Protein AF-A0A7V0IGL4-F1 (afdb_monomer)

Secondary structure (DSSP, 8-state):
--HHHHHHHHTSTTSSEEEHHHHHHIIIIIT-PEEE--STTEEEEES-TT-TT-GGGEEEEE-BTTEEEHHHHHHHHHHHHHTT-------

Sequence (91 aa):
MPNCEKLARKLQPGKGEYDFRDVRKFLEECCGLFFRPGKGSHFVFYLNEDDPDNVNSQITIPVHGGKVKKWYIEKMWAFLESNGIEWRENG

Mean predicted aligned error: 4.98 Å

Radius of gyration: 12.39 Å; Cα contacts (8 Å, |Δi|>4): 124; chains: 1; bounding box: 29×30×28 Å

pLDDT: mean 86.76, std 11.65, range [42.0, 96.62]

Foldseek 3Di:
DPLQVVLVVQLPLPDFKDALVSVVCNCVFFQVWDWDCDPDQKTKTFQDPPDPPPPLRMQIFGHDPRMGGSVSSVVVVVSCVVVVGGTDGPD

Solvent-accessible surface area (backbone atoms only — not comparable to full-atom values): 5297 Å² total; per-residue (Å²): 131,69,65,49,61,51,41,53,62,71,60,46,88,80,53,71,63,41,54,40,69,58,53,49,48,39,40,40,54,17,53,61,26,49,78,48,92,49,80,83,50,41,37,37,34,22,70,54,88,90,50,87,81,46,70,87,43,47,50,76,47,60,42,59,97,59,29,26,50,33,70,58,47,49,51,47,52,53,51,35,57,78,67,68,55,66,72,46,80,68,127

Nearest PDB structures (foldseek):
  2hjj-assembly1_A  TM=5.319E-01  e=2.308E+00  Escherichia coli K-12
  3sqv-assembly3_C  TM=2.870E-01  e=3.710E+00  Homo sapiens
  7qnt-assembly1_AAA  TM=2.623E-01  e=6.382E+00  Staphylococcus epidermidis

Structure (mmCIF, N/CA/C/O backbone):
data_AF-A0A7V0IGL4-F1
#
_entry.id   AF-A0A7V0IGL4-F1
#
loop_
_atom_site.group_PDB
_atom_site.id
_atom_site.type_symbol
_atom_site.label_atom_id
_atom_site.label_alt_id
_atom_site.label_comp_id
_atom_site.label_asym_id
_atom_site.label_entity_id
_atom_site.label_seq_id
_atom_site.pdbx_PDB_ins_code
_atom_site.Cartn_x
_atom_site.Cartn_y
_atom_site.Cartn_z
_atom_site.occupancy
_atom_site.B_iso_or_equiv
_atom_site.auth_seq_id
_atom_site.auth_comp_id
_atom_site.auth_asym_id
_atom_site.auth_atom_id
_atom_site.pdbx_PDB_model_num
ATOM 1 N N . MET A 1 1 ? -12.028 -15.933 1.503 1.00 47.72 1 MET A N 1
ATOM 2 C CA . MET A 1 1 ? -12.853 -14.730 1.268 1.00 47.72 1 MET A CA 1
ATOM 3 C C . MET A 1 1 ? -12.540 -13.530 2.172 1.00 47.72 1 MET A C 1
ATOM 5 O O . MET A 1 1 ? -12.769 -12.432 1.686 1.00 47.72 1 MET A O 1
ATOM 9 N N . PRO A 1 2 ? -12.089 -13.609 3.446 1.00 57.12 2 PRO A N 1
ATOM 10 C CA . PRO A 1 2 ? -12.279 -12.445 4.320 1.00 57.12 2 PRO A CA 1
ATOM 11 C C . PRO A 1 2 ? -11.087 -11.502 4.564 1.00 57.12 2 PRO A C 1
ATOM 13 O O . PRO A 1 2 ? -11.331 -10.458 5.169 1.00 57.12 2 PRO A O 1
ATOM 16 N N . ASN A 1 3 ? -9.832 -11.788 4.184 1.00 81.50 3 ASN A N 1
ATOM 17 C CA . ASN A 1 3 ? -8.729 -10.917 4.644 1.00 81.50 3 ASN A CA 1
ATOM 18 C C . ASN A 1 3 ? -8.503 -9.692 3.738 1.00 81.50 3 ASN A C 1
ATOM 20 O O . ASN A 1 3 ? -8.488 -8.563 4.230 1.00 81.50 3 ASN A O 1
ATOM 24 N N . CYS A 1 4 ? -8.421 -9.888 2.418 1.00 89.62 4 CYS A N 1
ATOM 25 C CA . CYS A 1 4 ? -8.091 -8.806 1.485 1.00 89.62 4 CYS A CA 1
ATOM 26 C C . CYS A 1 4 ? -9.201 -7.770 1.325 1.00 89.62 4 CYS A C 1
ATOM 28 O O . CYS A 1 4 ? -8.933 -6.575 1.414 1.00 89.62 4 CYS A O 1
ATOM 30 N N . GLU A 1 5 ? -10.460 -8.196 1.205 1.00 89.88 5 GLU A N 1
ATOM 31 C CA . GLU A 1 5 ? -11.585 -7.258 1.129 1.00 89.88 5 GLU A CA 1
ATOM 32 C C . GLU A 1 5 ? -11.741 -6.454 2.433 1.00 89.88 5 GLU A C 1
ATOM 34 O O . GLU A 1 5 ? -11.992 -5.247 2.422 1.00 89.88 5 GLU A O 1
ATOM 39 N N . LYS A 1 6 ? -11.531 -7.097 3.588 1.00 90.50 6 LYS A N 1
ATOM 40 C CA . LYS A 1 6 ? -11.577 -6.425 4.892 1.00 90.50 6 LYS A CA 1
ATOM 41 C C . LYS A 1 6 ? -10.448 -5.406 5.041 1.00 90.50 6 LYS A C 1
ATOM 43 O O . LYS A 1 6 ? -10.690 -4.317 5.565 1.00 90.50 6 LYS A O 1
ATOM 48 N N . LEU A 1 7 ? -9.236 -5.740 4.596 1.00 93.19 7 LEU A N 1
ATOM 49 C CA . LEU A 1 7 ? -8.103 -4.813 4.566 1.00 93.19 7 LEU A CA 1
ATOM 50 C C . LEU A 1 7 ? -8.363 -3.653 3.597 1.00 93.19 7 LEU A C 1
ATOM 52 O O . LEU A 1 7 ? -8.251 -2.501 4.009 1.00 93.19 7 LEU A O 1
ATOM 56 N N . ALA A 1 8 ? -8.830 -3.928 2.378 1.00 93.12 8 ALA A N 1
ATOM 57 C CA . ALA A 1 8 ? -9.198 -2.908 1.398 1.00 93.12 8 ALA A CA 1
ATOM 58 C C . ALA A 1 8 ? -10.235 -1.924 1.964 1.00 93.12 8 ALA A C 1
ATOM 60 O O . ALA A 1 8 ? -10.046 -0.711 1.892 1.00 93.12 8 ALA A O 1
ATOM 61 N N . ARG A 1 9 ? -11.296 -2.427 2.617 1.00 91.88 9 ARG A N 1
ATOM 62 C CA . ARG A 1 9 ? -12.311 -1.595 3.290 1.00 91.88 9 ARG A CA 1
ATOM 63 C C . ARG A 1 9 ? -11.724 -0.768 4.436 1.00 91.88 9 ARG A C 1
ATOM 65 O O . ARG A 1 9 ? -12.068 0.401 4.591 1.00 91.88 9 ARG A O 1
ATOM 72 N N . LYS A 1 10 ? -10.830 -1.343 5.248 1.00 92.94 10 LYS A N 1
ATOM 73 C CA . LYS A 1 10 ? -10.148 -0.623 6.340 1.00 92.94 10 LYS A CA 1
ATOM 74 C C . LYS A 1 10 ? -9.265 0.520 5.837 1.00 92.94 10 LYS A C 1
ATOM 76 O O . LYS A 1 10 ? -9.135 1.509 6.566 1.00 92.94 10 LYS A O 1
ATOM 81 N N . LEU A 1 11 ? -8.667 0.339 4.659 1.00 94.44 11 LEU A N 1
ATOM 82 C CA . LEU A 1 11 ? -7.727 1.245 3.998 1.00 94.44 11 LEU A CA 1
ATOM 83 C C . LEU A 1 11 ? -8.405 2.207 3.010 1.00 94.44 11 LEU A C 1
ATOM 85 O O . LEU A 1 11 ? -7.711 2.935 2.306 1.00 94.44 11 LEU A O 1
ATOM 89 N N . GLN A 1 12 ? -9.740 2.257 2.960 1.00 92.62 12 GLN A N 1
ATOM 90 C CA . GLN A 1 12 ? -10.439 3.282 2.185 1.00 92.62 12 GLN A CA 1
ATOM 91 C C . GLN A 1 12 ? -10.096 4.692 2.712 1.00 92.62 12 GLN A C 1
ATOM 93 O O . GLN A 1 12 ? -10.108 4.866 3.936 1.00 92.62 12 GLN A O 1
ATOM 98 N N . PRO A 1 1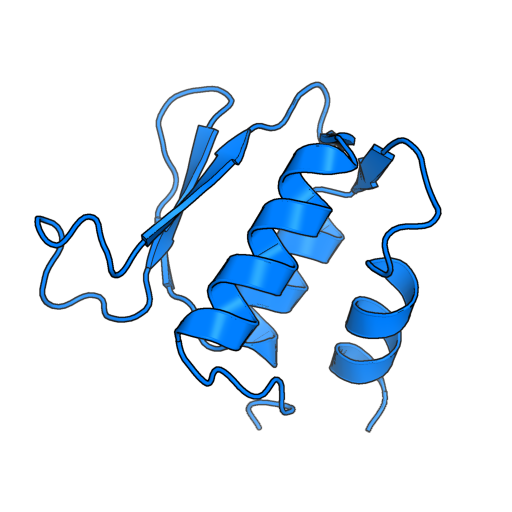3 ? -9.833 5.693 1.840 1.00 83.56 13 PRO A N 1
ATOM 99 C CA . PRO A 1 13 ? -9.434 7.064 2.207 1.00 83.56 13 PRO A CA 1
ATOM 100 C C . PRO A 1 13 ? -10.463 7.909 2.999 1.00 83.56 13 PRO A C 1
ATOM 102 O O . PRO A 1 13 ? -10.847 9.000 2.586 1.00 83.56 13 PRO A O 1
ATOM 105 N N . GLY A 1 14 ? -10.897 7.461 4.177 1.00 83.88 14 GLY A N 1
ATOM 106 C CA . GLY A 1 14 ? -11.842 8.176 5.051 1.00 83.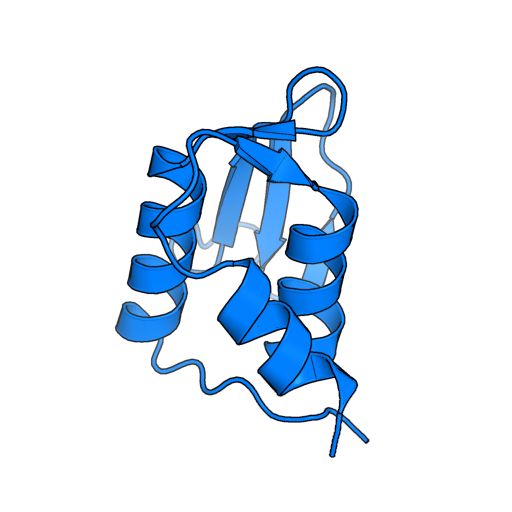88 14 GLY A CA 1
ATOM 107 C C . GLY A 1 14 ? -11.270 8.619 6.402 1.00 83.88 14 GLY A C 1
ATOM 108 O O . GLY A 1 14 ? -11.828 9.496 7.052 1.00 83.88 14 GLY A O 1
ATOM 109 N N . LYS A 1 15 ? -10.151 8.031 6.835 1.00 81.81 15 LYS A N 1
ATOM 110 C CA . LYS A 1 15 ? -9.494 8.283 8.130 1.00 81.81 15 LYS A CA 1
ATOM 111 C C . LYS A 1 15 ? -8.266 9.177 7.962 1.00 81.81 15 LYS A C 1
ATOM 113 O O . LYS A 1 15 ? -7.681 9.213 6.882 1.00 81.81 15 LYS A O 1
ATOM 118 N N . GLY A 1 16 ? -7.855 9.863 9.031 1.00 89.19 16 GLY A N 1
ATOM 119 C CA . GLY A 1 16 ? -6.639 10.690 9.037 1.00 89.19 16 GLY A CA 1
ATOM 120 C C . GLY A 1 16 ? -5.341 9.874 8.996 1.00 89.19 16 GLY A C 1
ATOM 121 O O . GLY A 1 16 ? -4.396 10.251 8.301 1.00 89.19 16 GLY A O 1
ATOM 122 N N . GLU A 1 17 ? -5.318 8.731 9.686 1.00 95.06 17 GLU A N 1
ATOM 123 C CA . GLU A 1 17 ? -4.158 7.841 9.787 1.00 95.06 17 GLU A CA 1
ATOM 124 C C . GLU A 1 17 ? -4.565 6.362 9.789 1.00 95.06 17 GLU A C 1
ATOM 126 O O . GLU A 1 17 ? -5.687 6.003 10.159 1.00 95.06 17 GLU A O 1
ATOM 131 N N . TYR A 1 18 ? -3.631 5.503 9.378 1.00 96.19 18 TYR A N 1
ATOM 132 C CA . TYR A 1 18 ? -3.831 4.070 9.162 1.00 96.19 18 TYR A CA 1
ATOM 133 C C . TYR A 1 18 ? -2.691 3.277 9.784 1.00 96.19 18 TYR A C 1
ATOM 135 O O . TYR A 1 18 ? -1.570 3.769 9.885 1.00 96.19 18 TYR A O 1
ATOM 143 N N . ASP A 1 19 ? -2.966 2.049 10.220 1.00 96.25 19 ASP A N 1
ATOM 144 C CA . ASP A 1 19 ? -1.928 1.193 10.784 1.00 96.25 19 ASP A CA 1
ATOM 145 C C . ASP A 1 19 ? -1.012 0.655 9.686 1.00 96.25 19 ASP A C 1
ATOM 147 O O . ASP A 1 19 ? -1.484 0.038 8.729 1.00 96.25 19 ASP A O 1
ATOM 151 N N . PHE A 1 20 ? 0.299 0.855 9.832 1.00 95.06 20 PHE A N 1
ATOM 152 C CA . PHE A 1 20 ? 1.263 0.357 8.857 1.00 95.06 20 PHE A CA 1
ATOM 153 C C . PHE A 1 20 ? 1.199 -1.166 8.706 1.00 95.06 20 PHE A C 1
ATOM 155 O O . PHE A 1 20 ? 1.424 -1.669 7.612 1.00 95.06 20 PHE A O 1
ATOM 162 N N . ARG A 1 21 ? 0.850 -1.918 9.758 1.00 94.44 21 ARG A N 1
ATOM 163 C CA . ARG A 1 21 ? 0.724 -3.380 9.658 1.00 94.44 21 ARG A CA 1
ATOM 164 C C . ARG A 1 21 ? -0.406 -3.788 8.719 1.00 94.44 21 ARG A C 1
ATOM 166 O O . ARG A 1 21 ? -0.232 -4.739 7.967 1.00 94.44 21 ARG A O 1
ATOM 173 N N . ASP A 1 22 ? -1.529 -3.070 8.745 1.00 95.56 22 ASP A N 1
ATOM 174 C CA . ASP A 1 22 ? -2.650 -3.318 7.831 1.00 95.56 22 ASP A CA 1
ATOM 175 C C . ASP A 1 22 ? -2.259 -2.942 6.387 1.00 95.56 22 ASP A C 1
ATOM 177 O O . ASP A 1 22 ? -2.542 -3.703 5.466 1.00 95.56 22 ASP A O 1
ATOM 181 N N . VAL A 1 23 ? -1.552 -1.818 6.194 1.00 95.44 23 VAL A N 1
ATOM 182 C CA . VAL A 1 23 ? -1.035 -1.389 4.876 1.00 95.44 23 VAL A CA 1
ATOM 183 C C . VAL A 1 23 ? -0.067 -2.416 4.300 1.00 95.44 23 VAL A C 1
ATOM 185 O O . VAL A 1 23 ? -0.230 -2.859 3.168 1.00 95.44 23 VAL A O 1
ATOM 188 N N . ARG A 1 24 ? 0.924 -2.821 5.096 1.00 95.00 24 ARG A N 1
ATOM 189 C CA . ARG A 1 24 ? 1.947 -3.785 4.704 1.00 95.00 24 ARG A CA 1
ATOM 190 C C . ARG A 1 24 ? 1.322 -5.116 4.291 1.00 95.00 24 ARG A C 1
ATOM 192 O O . ARG A 1 24 ? 1.586 -5.576 3.187 1.00 95.00 24 ARG A O 1
ATOM 199 N N . LYS A 1 25 ? 0.454 -5.683 5.138 1.00 93.94 25 LYS A N 1
ATOM 200 C CA . LYS A 1 25 ? -0.246 -6.937 4.827 1.00 93.94 25 LYS A CA 1
ATOM 201 C C . LYS A 1 25 ? -1.059 -6.838 3.548 1.00 93.94 25 LYS A C 1
ATOM 203 O O . LYS A 1 25 ? -1.047 -7.762 2.754 1.00 93.94 25 LYS A O 1
ATOM 208 N N . PHE A 1 26 ? -1.755 -5.724 3.335 1.00 95.19 26 PHE A N 1
ATOM 209 C CA . PHE A 1 26 ? -2.531 -5.535 2.116 1.00 95.19 26 PHE A CA 1
ATOM 210 C C . PHE A 1 26 ? -1.644 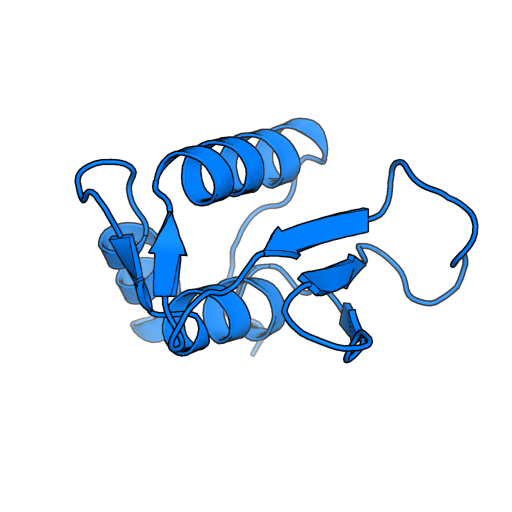-5.501 0.863 1.00 95.19 26 PHE A C 1
ATOM 212 O O . PHE A 1 26 ? -1.953 -6.165 -0.123 1.00 95.19 26 PHE A O 1
ATOM 219 N N . LEU A 1 27 ? -0.529 -4.771 0.898 1.00 93.94 27 LEU A N 1
ATOM 220 C CA . LEU A 1 27 ? 0.375 -4.677 -0.248 1.00 93.94 27 LEU A CA 1
ATOM 221 C C . LEU A 1 27 ? 1.093 -6.005 -0.537 1.00 93.94 27 LEU A C 1
ATOM 223 O O . LEU A 1 27 ? 1.139 -6.411 -1.693 1.00 93.94 27 LEU A O 1
ATOM 227 N N . GLU A 1 28 ? 1.587 -6.704 0.487 1.00 91.81 28 GLU A N 1
ATOM 228 C CA . GLU A 1 28 ? 2.262 -8.003 0.327 1.00 91.81 28 GLU A CA 1
ATOM 229 C C . GLU A 1 28 ? 1.269 -9.125 -0.030 1.00 91.81 28 GLU A C 1
ATOM 231 O O . GLU A 1 28 ? 1.387 -9.766 -1.071 1.00 91.81 28 GLU A O 1
ATOM 236 N N . GLU A 1 29 ? 0.267 -9.365 0.821 1.00 91.50 29 GLU A N 1
ATOM 237 C CA . GLU A 1 29 ? -0.586 -10.560 0.738 1.00 91.50 29 GLU A CA 1
ATOM 238 C C . GLU A 1 29 ? -1.693 -10.425 -0.318 1.00 91.50 29 GLU A C 1
ATOM 240 O O . GLU A 1 29 ? -2.103 -11.424 -0.904 1.00 91.50 29 GLU A O 1
ATOM 245 N N . CYS A 1 30 ? -2.189 -9.206 -0.566 1.00 92.25 30 CYS A N 1
ATOM 246 C CA . CYS A 1 30 ? -3.347 -8.993 -1.442 1.00 92.25 30 CYS A CA 1
ATOM 247 C C . CYS A 1 30 ? -2.993 -8.392 -2.796 1.00 92.25 30 CYS A C 1
ATOM 249 O O . CYS A 1 30 ? -3.704 -8.636 -3.763 1.00 92.25 30 CYS A O 1
ATOM 251 N N . CYS A 1 31 ? -1.936 -7.582 -2.864 1.00 91.19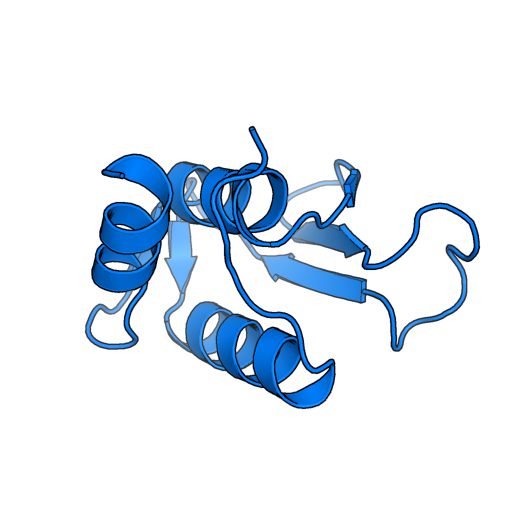 31 CYS A N 1
ATOM 252 C CA . CYS A 1 31 ? -1.514 -6.931 -4.104 1.00 91.19 31 CYS A CA 1
ATOM 253 C C . CYS A 1 31 ? -0.281 -7.606 -4.727 1.00 91.19 31 CYS A C 1
ATOM 255 O O . CYS A 1 31 ? 0.068 -7.284 -5.857 1.00 91.19 31 CYS A O 1
ATOM 257 N N . GLY A 1 32 ? 0.376 -8.524 -4.005 1.00 89.94 32 GLY A N 1
ATOM 258 C CA . GLY A 1 32 ? 1.557 -9.240 -4.489 1.00 89.94 32 GLY A CA 1
ATOM 259 C C . GLY A 1 32 ? 2.811 -8.372 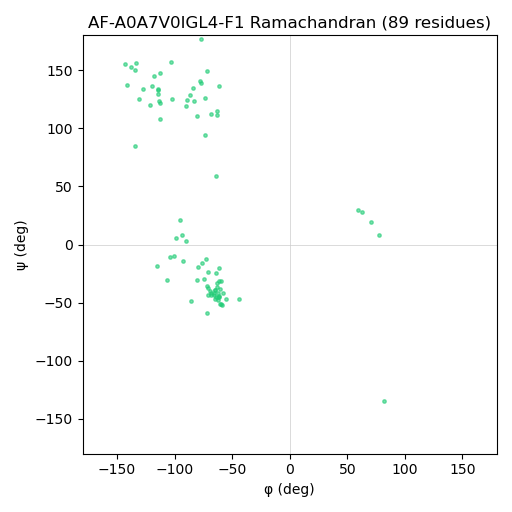-4.605 1.00 89.94 32 GLY A C 1
ATOM 260 O O . GLY A 1 32 ? 3.725 -8.736 -5.336 1.00 89.94 32 GLY A O 1
ATOM 261 N N . LEU A 1 33 ? 2.865 -7.224 -3.919 1.00 91.50 33 LEU A N 1
ATOM 262 C CA . LEU A 1 33 ? 4.054 -6.378 -3.927 1.00 91.50 33 LEU A CA 1
ATOM 263 C C . LEU A 1 33 ? 5.126 -6.953 -3.004 1.00 91.50 33 LEU A C 1
ATOM 265 O O . LEU A 1 33 ? 4.860 -7.359 -1.871 1.00 91.50 33 LEU A O 1
ATOM 269 N N . PHE A 1 34 ? 6.370 -6.861 -3.448 1.00 90.12 34 PHE A N 1
ATOM 270 C CA . PHE A 1 34 ? 7.525 -7.277 -2.673 1.00 90.12 34 PHE A CA 1
ATOM 271 C C . PHE A 1 34 ? 7.941 -6.176 -1.710 1.00 90.12 34 PHE A C 1
ATOM 273 O O . PHE A 1 34 ? 8.208 -5.039 -2.099 1.00 90.12 34 PHE A O 1
ATOM 280 N N . PHE A 1 35 ? 7.999 -6.507 -0.427 1.00 89.25 35 PHE A N 1
ATOM 281 C CA . PHE A 1 35 ? 8.434 -5.584 0.608 1.00 89.25 35 PHE A CA 1
ATOM 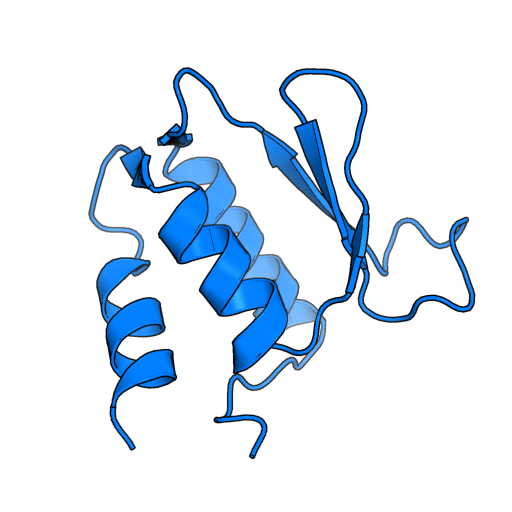282 C C . PHE A 1 35 ? 9.943 -5.667 0.806 1.00 89.25 35 PHE A C 1
ATOM 284 O O . PHE A 1 35 ? 10.476 -6.712 1.184 1.00 89.25 35 PHE A O 1
ATOM 291 N N . ARG A 1 36 ? 10.628 -4.526 0.683 1.00 82.00 36 ARG A N 1
ATOM 292 C CA . ARG A 1 36 ? 12.021 -4.404 1.113 1.00 82.00 36 ARG A CA 1
ATOM 293 C C . ARG A 1 36 ? 12.099 -3.463 2.313 1.00 82.00 36 ARG A C 1
ATOM 295 O O . ARG A 1 36 ? 11.713 -2.295 2.201 1.00 82.00 36 ARG A O 1
ATOM 302 N N . PRO A 1 37 ? 12.618 -3.918 3.466 1.00 72.12 37 PRO A N 1
ATOM 303 C CA . PRO A 1 37 ? 12.796 -3.039 4.609 1.00 72.12 37 PRO A CA 1
ATOM 304 C C . PRO A 1 37 ? 13.792 -1.926 4.253 1.00 72.12 37 PRO A C 1
ATOM 306 O O . PRO A 1 37 ? 14.965 -2.180 3.979 1.00 72.12 37 PRO A O 1
ATOM 309 N N . GLY A 1 38 ? 13.302 -0.685 4.230 1.00 68.88 38 GLY A N 1
ATOM 310 C CA . GLY A 1 38 ? 14.126 0.509 4.061 1.00 68.88 38 GLY A CA 1
ATOM 311 C C . GLY A 1 38 ? 14.869 0.884 5.346 1.00 68.88 38 GLY A C 1
ATOM 312 O O . GLY A 1 38 ? 14.692 0.274 6.403 1.00 68.88 38 GLY A O 1
ATOM 313 N N . LYS A 1 39 ? 15.704 1.927 5.275 1.00 76.06 39 LYS A N 1
ATOM 314 C CA . LYS A 1 39 ? 16.311 2.534 6.469 1.00 76.06 39 LYS A CA 1
ATOM 315 C C . LYS A 1 39 ? 15.362 3.587 7.053 1.00 76.06 39 LYS A C 1
ATOM 317 O O . LYS A 1 39 ? 14.944 4.507 6.355 1.00 76.06 39 LYS A O 1
ATOM 322 N N . GLY A 1 40 ? 15.078 3.495 8.352 1.00 83.38 40 GLY A N 1
ATOM 323 C CA . GLY A 1 40 ? 14.316 4.510 9.088 1.00 83.38 40 GLY A CA 1
ATOM 324 C C . GLY A 1 40 ? 12.797 4.382 8.937 1.00 83.38 40 GLY A C 1
ATOM 325 O O . GLY A 1 40 ? 12.241 3.301 9.087 1.00 83.38 40 GLY A O 1
ATOM 326 N N . SER A 1 41 ? 12.118 5.506 8.706 1.00 90.06 41 SER A N 1
ATOM 327 C CA . SER A 1 41 ? 10.651 5.610 8.670 1.00 90.06 41 SER A CA 1
ATOM 328 C C . SER A 1 41 ? 10.029 5.390 7.289 1.00 90.06 41 SER A C 1
ATOM 330 O O . SER A 1 41 ? 8.826 5.562 7.145 1.00 90.06 41 SER A O 1
ATOM 332 N N . HIS A 1 42 ? 10.815 5.063 6.263 1.00 90.56 42 HIS A N 1
ATOM 333 C CA . HIS A 1 42 ? 10.337 4.929 4.886 1.00 90.56 42 HIS A CA 1
ATOM 334 C C . HIS A 1 42 ? 10.453 3.475 4.440 1.00 90.56 42 HIS A C 1
ATOM 336 O O . HIS A 1 42 ? 11.535 2.889 4.473 1.00 90.56 42 HIS A O 1
ATOM 342 N N . PHE A 1 43 ? 9.331 2.904 4.020 1.00 91.62 43 PHE A N 1
ATOM 343 C CA . PHE A 1 43 ? 9.221 1.511 3.608 1.00 91.62 43 PHE A CA 1
ATOM 344 C C . PHE A 1 43 ? 8.892 1.439 2.124 1.00 91.62 43 PHE A C 1
ATOM 346 O O . PHE A 1 43 ? 8.010 2.164 1.674 1.00 91.62 43 PHE A O 1
ATOM 353 N N . VAL A 1 44 ? 9.597 0.596 1.371 1.00 91.38 44 VAL A N 1
ATOM 354 C CA . VAL A 1 44 ? 9.470 0.541 -0.090 1.00 91.38 44 VAL A CA 1
ATOM 355 C C . VAL A 1 44 ? 8.879 -0.801 -0.503 1.00 91.38 44 VAL A C 1
ATOM 357 O O . VAL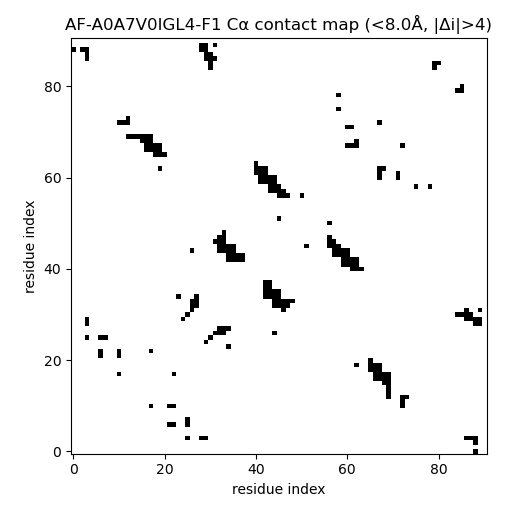 A 1 44 ? 9.302 -1.850 -0.010 1.00 91.38 44 VAL A O 1
ATOM 360 N N . PHE A 1 45 ? 7.896 -0.745 -1.394 1.00 92.81 45 PHE A N 1
ATOM 361 C CA . PHE A 1 45 ? 7.224 -1.897 -1.980 1.00 92.81 45 PHE A CA 1
ATOM 362 C C . PHE A 1 45 ? 7.423 -1.881 -3.492 1.00 92.81 45 PHE A C 1
ATOM 364 O O . PHE A 1 45 ? 7.278 -0.823 -4.101 1.00 92.81 45 PHE A O 1
ATOM 371 N N . TYR A 1 46 ? 7.726 -3.035 -4.079 1.00 90.94 46 TYR A N 1
ATOM 372 C CA . TYR A 1 46 ? 8.077 -3.182 -5.491 1.00 90.94 46 TYR A CA 1
ATOM 373 C C . TYR A 1 46 ? 7.058 -4.069 -6.209 1.00 90.94 46 TYR A C 1
ATOM 375 O O . TYR A 1 46 ? 6.549 -5.023 -5.626 1.00 90.94 46 TYR A O 1
ATOM 383 N N . LEU A 1 47 ? 6.779 -3.770 -7.478 1.00 88.31 47 LEU A N 1
ATOM 384 C CA . LEU A 1 47 ? 5.952 -4.618 -8.348 1.00 88.31 47 LEU A CA 1
ATOM 385 C C . LEU A 1 47 ? 6.682 -5.894 -8.762 1.00 88.31 47 LEU A C 1
ATOM 387 O O . LEU A 1 47 ? 6.064 -6.941 -8.910 1.00 88.31 47 LEU A O 1
ATOM 391 N N . ASN A 1 48 ? 7.991 -5.783 -8.972 1.00 80.38 48 ASN A N 1
ATOM 392 C CA . ASN A 1 48 ? 8.861 -6.878 -9.365 1.00 80.38 48 ASN A CA 1
ATOM 393 C C . ASN A 1 48 ? 10.205 -6.729 -8.636 1.00 80.38 48 ASN A C 1
ATOM 395 O O . ASN A 1 48 ? 10.718 -5.616 -8.521 1.00 80.38 48 ASN A O 1
ATOM 399 N N . GLU A 1 49 ? 10.755 -7.834 -8.132 1.00 73.50 49 GLU A N 1
ATOM 400 C CA . GLU A 1 49 ? 12.072 -7.878 -7.481 1.00 73.50 49 GLU A CA 1
ATOM 401 C C . GLU A 1 49 ? 13.235 -7.689 -8.464 1.00 73.50 49 GLU A C 1
ATOM 403 O O . GLU A 1 49 ? 14.308 -7.247 -8.050 1.00 73.50 49 GLU A O 1
ATOM 408 N N . ASP A 1 50 ? 13.024 -7.987 -9.750 1.00 70.38 50 ASP A N 1
ATOM 409 C CA . ASP A 1 50 ? 14.107 -8.120 -10.733 1.00 70.38 50 ASP A CA 1
ATOM 410 C C . ASP A 1 50 ? 14.715 -6.791 -11.219 1.00 70.38 50 ASP A C 1
ATOM 412 O O . ASP A 1 50 ? 15.806 -6.797 -11.790 1.00 70.38 50 ASP A O 1
ATOM 416 N N . ASP A 1 51 ? 14.053 -5.649 -10.995 1.00 69.00 51 ASP A N 1
ATOM 417 C CA . ASP A 1 51 ? 14.541 -4.330 -11.432 1.00 69.00 51 ASP A CA 1
ATOM 418 C C . ASP A 1 51 ? 14.422 -3.274 -10.314 1.00 69.00 51 ASP A C 1
ATOM 420 O O . ASP A 1 51 ? 13.438 -2.529 -10.239 1.00 69.00 51 ASP A O 1
ATOM 424 N N . PRO A 1 52 ? 15.416 -3.201 -9.408 1.00 65.00 52 PRO A N 1
ATOM 425 C CA . PRO A 1 52 ? 15.410 -2.260 -8.291 1.00 65.00 52 PRO A CA 1
ATOM 426 C C . PRO A 1 52 ? 15.657 -0.797 -8.701 1.00 65.00 52 PRO A C 1
ATOM 428 O O . PRO A 1 52 ? 15.452 0.088 -7.869 1.00 65.00 52 PRO A O 1
ATOM 431 N N . ASP A 1 53 ? 16.091 -0.531 -9.938 1.00 73.62 53 ASP A N 1
ATOM 432 C CA . ASP A 1 53 ? 16.378 0.823 -10.433 1.00 73.62 53 ASP A CA 1
ATOM 433 C C . ASP A 1 53 ? 15.166 1.454 -11.140 1.00 73.62 53 ASP A C 1
ATOM 435 O O . ASP A 1 53 ? 15.100 2.677 -11.326 1.00 73.62 53 ASP A O 1
ATOM 439 N N . ASN A 1 54 ? 14.158 0.650 -11.484 1.00 75.38 54 ASN A N 1
ATOM 440 C CA . ASN A 1 54 ? 12.911 1.143 -12.042 1.00 75.38 54 ASN A CA 1
ATOM 441 C C . ASN A 1 54 ? 12.042 1.816 -10.966 1.00 75.38 54 ASN A C 1
ATOM 443 O O . ASN A 1 54 ? 11.220 1.218 -10.273 1.00 75.38 54 ASN A O 1
ATOM 447 N N . VAL A 1 55 ? 12.181 3.137 -10.868 1.00 72.06 55 VAL A N 1
ATOM 448 C CA . VAL A 1 55 ? 11.399 3.963 -9.937 1.00 72.06 55 VAL A CA 1
ATOM 449 C C . VAL A 1 55 ? 9.888 3.919 -10.185 1.00 72.06 55 VAL A C 1
ATOM 451 O O . VAL A 1 55 ? 9.126 4.245 -9.277 1.00 72.06 55 VAL A O 1
ATOM 454 N N . ASN A 1 56 ? 9.443 3.521 -11.383 1.00 75.44 56 ASN A N 1
ATOM 455 C CA . ASN A 1 56 ? 8.019 3.396 -11.700 1.00 75.44 56 ASN A CA 1
ATOM 456 C C . ASN A 1 56 ? 7.419 2.096 -11.152 1.00 75.44 56 ASN A C 1
ATOM 458 O O . ASN A 1 56 ? 6.207 2.016 -10.979 1.00 75.44 56 ASN A O 1
ATOM 462 N N . SER A 1 57 ? 8.251 1.099 -10.836 1.00 84.81 57 SER A N 1
ATOM 463 C CA . SER A 1 57 ? 7.819 -0.169 -10.251 1.00 84.81 57 SER A CA 1
ATOM 464 C C . SER A 1 57 ? 7.921 -0.197 -8.729 1.00 84.81 57 SER A C 1
ATOM 466 O O . SER A 1 57 ? 7.952 -1.282 -8.152 1.00 84.81 57 SER A O 1
ATOM 468 N N . GLN A 1 58 ? 7.956 0.961 -8.062 1.00 89.44 58 GLN A N 1
ATOM 469 C CA . GLN A 1 58 ? 7.992 1.027 -6.603 1.00 89.44 58 GLN A CA 1
ATOM 470 C C . GLN A 1 58 ? 7.077 2.102 -6.014 1.00 89.44 58 GLN A C 1
ATOM 472 O O . GLN A 1 58 ? 6.843 3.158 -6.601 1.00 89.44 58 GLN A O 1
ATOM 477 N N . ILE A 1 59 ? 6.632 1.862 -4.783 1.00 91.81 59 ILE A N 1
ATOM 478 C CA . ILE A 1 59 ? 5.975 2.850 -3.935 1.00 91.81 59 ILE A CA 1
ATOM 479 C C . ILE A 1 59 ? 6.654 2.927 -2.570 1.00 91.81 59 ILE A C 1
ATOM 481 O O . ILE A 1 59 ? 6.905 1.920 -1.908 1.00 91.81 59 ILE A O 1
ATOM 485 N N . THR A 1 60 ? 6.904 4.156 -2.120 1.00 92.19 60 THR A N 1
ATOM 486 C CA . THR A 1 60 ? 7.451 4.437 -0.791 1.00 92.19 60 THR A CA 1
ATOM 487 C C . THR A 1 60 ? 6.345 4.901 0.150 1.00 92.19 60 THR A C 1
ATOM 489 O O . THR A 1 60 ? 5.661 5.888 -0.122 1.00 92.19 60 THR A O 1
ATOM 492 N N . ILE A 1 61 ? 6.214 4.224 1.289 1.00 93.19 61 ILE A N 1
ATOM 493 C CA . ILE A 1 61 ? 5.252 4.499 2.356 1.00 93.19 61 ILE A CA 1
ATOM 494 C C . ILE A 1 61 ? 5.996 4.980 3.610 1.00 93.19 61 ILE A C 1
ATOM 496 O O . ILE A 1 61 ? 6.663 4.192 4.288 1.00 93.19 61 ILE A O 1
ATOM 500 N N . PRO A 1 62 ? 5.892 6.272 3.951 1.00 93.62 62 PRO A N 1
ATOM 501 C CA . PRO A 1 62 ? 6.415 6.817 5.196 1.00 93.62 62 PRO A CA 1
ATOM 502 C C . PRO A 1 62 ? 5.521 6.483 6.391 1.00 93.62 62 PRO A C 1
ATOM 504 O O . PRO A 1 62 ? 4.291 6.557 6.325 1.00 93.62 62 PRO A O 1
ATOM 507 N N . VAL A 1 63 ? 6.163 6.141 7.503 1.00 94.00 63 VAL A N 1
ATOM 508 C CA . VAL A 1 63 ? 5.546 5.637 8.727 1.00 94.00 63 VAL A CA 1
ATOM 509 C C . VAL A 1 63 ? 6.072 6.413 9.929 1.00 94.00 63 VAL A C 1
ATOM 511 O O . VAL A 1 63 ? 7.271 6.444 10.199 1.00 94.00 63 VAL A O 1
ATOM 514 N N . HIS A 1 64 ? 5.165 6.981 10.716 1.00 93.19 64 HIS A N 1
ATOM 515 C CA . HIS A 1 64 ? 5.481 7.679 11.961 1.00 93.19 64 HIS A CA 1
ATOM 516 C C . HIS A 1 64 ? 4.733 7.009 13.112 1.00 93.19 64 HIS A C 1
ATOM 518 O O . HIS A 1 64 ? 3.513 6.903 13.075 1.00 93.19 64 HIS A O 1
ATOM 524 N N . GLY A 1 65 ? 5.452 6.487 14.112 1.00 92.12 65 GLY A N 1
ATOM 525 C CA . GLY A 1 65 ? 4.823 5.787 15.244 1.00 92.12 65 GLY A CA 1
ATOM 526 C C . GLY A 1 65 ? 3.990 4.559 14.839 1.00 92.12 65 GLY A C 1
ATOM 527 O O . GLY A 1 65 ? 2.995 4.249 15.485 1.00 92.12 65 GLY A O 1
ATOM 528 N N . GLY A 1 66 ? 4.350 3.888 13.737 1.00 94.31 66 GLY A N 1
ATOM 529 C CA . GLY A 1 66 ? 3.578 2.768 13.182 1.00 94.31 66 GLY A CA 1
ATOM 530 C C . GLY A 1 66 ? 2.327 3.184 12.400 1.00 94.31 66 GLY A C 1
ATOM 531 O O . GLY A 1 66 ? 1.540 2.318 12.017 1.00 94.31 66 GLY A O 1
ATOM 532 N N . LYS A 1 67 ? 2.133 4.485 12.152 1.00 96.62 67 LYS A N 1
ATOM 533 C CA . LYS A 1 67 ? 0.994 5.031 11.412 1.00 96.62 67 LYS A CA 1
ATOM 534 C C . LYS A 1 67 ? 1.399 5.632 10.071 1.00 96.62 67 LYS A C 1
ATOM 536 O O . LYS A 1 67 ? 2.483 6.193 9.926 1.00 96.62 67 LYS A O 1
ATOM 541 N N . VAL A 1 68 ? 0.493 5.527 9.105 1.00 96.00 68 VAL A N 1
ATOM 542 C CA . VAL A 1 68 ? 0.598 6.071 7.748 1.00 96.00 68 VAL A CA 1
ATOM 543 C C . VAL A 1 68 ? -0.467 7.147 7.575 1.00 96.00 68 VAL A C 1
ATOM 545 O O . VAL A 1 68 ? -1.638 6.914 7.877 1.00 96.00 68 VAL A O 1
ATOM 548 N N . LYS A 1 69 ? -0.081 8.332 7.091 1.00 95.62 69 LYS A N 1
ATOM 549 C CA . LYS A 1 69 ? -1.026 9.438 6.860 1.00 95.62 69 LYS A CA 1
ATOM 550 C C . LYS A 1 69 ? -1.933 9.157 5.664 1.00 95.62 69 LYS A C 1
ATOM 552 O O . LYS A 1 69 ? -1.493 8.568 4.679 1.00 95.62 69 LYS A O 1
ATOM 557 N N . LYS A 1 70 ? -3.160 9.683 5.711 1.00 95.38 70 LYS A N 1
ATOM 558 C CA . LYS A 1 70 ? -4.169 9.572 4.644 1.00 95.38 70 LYS A CA 1
ATOM 559 C C . LYS A 1 70 ? -3.625 9.817 3.239 1.00 95.38 70 LYS A C 1
ATOM 561 O O . LYS A 1 70 ? -3.882 9.011 2.355 1.00 95.38 70 LYS A O 1
ATOM 566 N N . TRP A 1 71 ? -2.846 10.877 3.043 1.00 94.69 71 TRP A N 1
ATOM 567 C CA . TRP A 1 71 ? -2.351 11.218 1.709 1.00 94.69 71 TRP A CA 1
ATOM 568 C C . TRP A 1 71 ? -1.465 10.127 1.093 1.00 94.69 71 TRP A C 1
ATOM 570 O O . TRP A 1 71 ? -1.466 9.941 -0.120 1.00 94.69 71 TRP A O 1
ATOM 580 N N . TYR A 1 72 ? -0.725 9.371 1.910 1.00 94.94 72 TYR A N 1
ATOM 581 C CA . TYR A 1 72 ? 0.064 8.239 1.422 1.00 94.94 72 TYR A CA 1
ATOM 582 C C . TYR A 1 72 ? -0.815 7.040 1.071 1.00 94.94 72 TYR A C 1
ATOM 584 O O . TYR A 1 72 ? -0.475 6.300 0.157 1.00 94.94 72 TYR A O 1
ATOM 592 N N . ILE A 1 73 ? -1.955 6.870 1.745 1.00 96.44 73 ILE A N 1
ATOM 593 C CA . ILE A 1 73 ? -2.956 5.861 1.379 1.00 96.44 73 ILE A CA 1
ATOM 594 C C . ILE A 1 73 ? -3.641 6.222 0.060 1.00 96.44 73 ILE A C 1
ATOM 596 O O . ILE A 1 73 ? -3.837 5.353 -0.780 1.00 96.44 73 ILE A O 1
ATOM 600 N N . GLU A 1 74 ? -3.952 7.496 -0.170 1.00 95.69 74 GLU A N 1
ATOM 601 C CA . GLU A 1 74 ? -4.486 7.956 -1.461 1.00 95.69 74 GLU A CA 1
ATOM 602 C C . GLU A 1 74 ? -3.484 7.708 -2.595 1.00 95.69 74 GLU A C 1
ATOM 604 O O . GLU A 1 74 ? -3.848 7.150 -3.627 1.00 95.69 74 GLU A O 1
ATOM 609 N N . LYS A 1 75 ? -2.202 8.032 -2.376 1.00 95.06 75 LYS A N 1
ATOM 610 C CA . LYS A 1 75 ? -1.138 7.717 -3.342 1.00 95.06 75 LYS A CA 1
ATOM 611 C C . LYS A 1 75 ? -0.947 6.220 -3.552 1.00 95.06 75 LYS A C 1
ATOM 613 O O . LYS A 1 75 ? -0.678 5.812 -4.674 1.00 95.06 75 LYS A O 1
ATOM 618 N N . MET A 1 76 ? -1.094 5.417 -2.500 1.00 95.38 76 MET A N 1
ATOM 619 C CA . MET A 1 76 ? -1.063 3.961 -2.595 1.00 95.38 76 MET A CA 1
ATOM 620 C C . MET A 1 76 ? -2.155 3.449 -3.527 1.00 95.38 76 MET A C 1
ATOM 622 O O . MET A 1 76 ? -1.842 2.728 -4.464 1.00 95.38 76 MET A O 1
ATOM 626 N N . TRP A 1 77 ? -3.408 3.862 -3.337 1.00 95.38 77 TRP A N 1
ATOM 627 C CA . TRP A 1 77 ? -4.497 3.447 -4.225 1.00 95.38 77 TRP A CA 1
ATOM 628 C C . TRP A 1 77 ? -4.292 3.904 -5.670 1.00 95.38 77 TRP A C 1
ATOM 630 O O . TRP A 1 77 ? -4.432 3.089 -6.576 1.00 95.38 77 TRP A O 1
ATOM 640 N N . ALA A 1 78 ? -3.886 5.160 -5.879 1.00 94.12 78 ALA A N 1
ATOM 641 C CA . ALA A 1 78 ? -3.598 5.676 -7.216 1.00 94.12 78 ALA A CA 1
ATOM 642 C C . ALA A 1 78 ? -2.466 4.898 -7.911 1.00 94.12 78 ALA A C 1
ATOM 644 O O . ALA A 1 78 ? -2.546 4.633 -9.105 1.00 94.12 78 ALA A O 1
ATOM 645 N N . PHE A 1 79 ? -1.432 4.500 -7.162 1.00 94.25 79 PHE A N 1
ATOM 646 C CA . PHE A 1 79 ? -0.339 3.677 -7.676 1.00 94.25 79 PHE A CA 1
ATOM 647 C C . PHE A 1 79 ? -0.806 2.274 -8.085 1.00 94.25 79 PHE A C 1
ATOM 649 O O . PHE A 1 79 ? -0.400 1.780 -9.136 1.00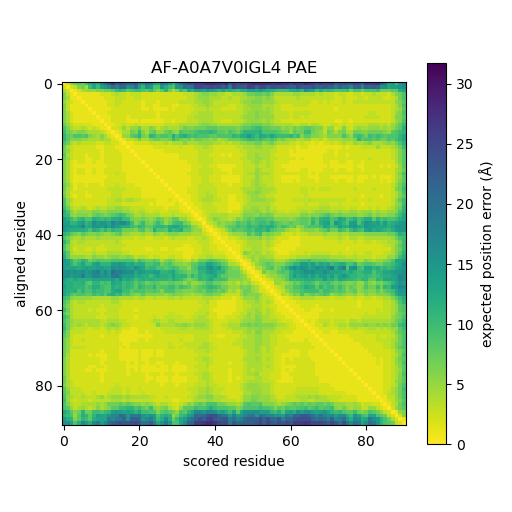 94.25 79 PHE A O 1
ATOM 656 N N . LEU A 1 80 ? -1.650 1.624 -7.277 1.00 93.19 80 LEU A N 1
ATOM 657 C CA . LEU A 1 80 ? -2.206 0.310 -7.619 1.00 93.19 80 LEU A CA 1
ATOM 658 C C . LEU A 1 80 ? -3.060 0.401 -8.893 1.00 93.19 80 LEU A C 1
ATOM 660 O O . LEU A 1 80 ? -2.890 -0.404 -9.804 1.00 93.19 80 LEU A O 1
ATOM 664 N N . GLU A 1 81 ? -3.919 1.420 -8.984 1.00 93.00 81 GLU A N 1
ATOM 665 C CA . GLU A 1 81 ? -4.771 1.669 -10.150 1.00 93.00 81 GLU A CA 1
ATOM 666 C C . GLU A 1 81 ? -3.949 1.950 -11.416 1.00 93.00 81 GLU A C 1
ATOM 668 O O . GLU A 1 81 ? -4.178 1.320 -12.447 1.00 93.00 81 GLU A O 1
ATOM 673 N N . SER A 1 82 ? -2.941 2.828 -11.345 1.00 92.56 82 SER A N 1
ATOM 674 C CA . SER A 1 82 ? -2.111 3.177 -12.507 1.00 92.56 82 SER A CA 1
ATOM 675 C C . SER A 1 82 ? -1.302 2.003 -13.056 1.00 92.56 82 SER A C 1
ATOM 677 O O . SER A 1 82 ? -0.926 2.014 -14.224 1.00 92.56 82 SER A O 1
ATOM 679 N N . ASN A 1 83 ? -1.020 1.007 -12.214 1.00 90.00 83 ASN A N 1
ATOM 680 C CA . ASN A 1 83 ? -0.295 -0.204 -12.589 1.00 90.00 83 ASN A CA 1
ATOM 681 C C . ASN A 1 83 ? -1.227 -1.391 -12.879 1.00 90.00 83 ASN A C 1
ATOM 683 O O . ASN A 1 83 ? -0.744 -2.500 -13.095 1.00 90.00 83 ASN A O 1
ATOM 687 N N . GLY A 1 84 ? -2.550 -1.180 -12.884 1.00 90.50 84 GLY A N 1
ATOM 688 C CA . GLY A 1 84 ? -3.530 -2.232 -13.153 1.00 90.50 84 GLY A CA 1
ATOM 689 C C . GLY A 1 84 ? -3.504 -3.369 -12.129 1.00 90.50 84 GLY A C 1
ATOM 690 O O . GLY A 1 84 ? -3.823 -4.506 -12.469 1.00 90.50 84 GLY A O 1
ATOM 691 N N . ILE A 1 85 ? -3.090 -3.087 -10.891 1.00 89.25 85 ILE A N 1
ATOM 692 C CA . ILE A 1 85 ? -2.988 -4.102 -9.847 1.00 89.25 85 ILE A CA 1
ATOM 693 C C . ILE A 1 85 ? -4.363 -4.345 -9.262 1.00 89.25 85 ILE A C 1
ATOM 695 O O . ILE A 1 85 ? -4.925 -3.525 -8.532 1.00 89.25 85 ILE A O 1
ATOM 699 N N . GLU A 1 86 ? -4.877 -5.527 -9.547 1.00 86.38 86 GLU A N 1
ATOM 700 C CA . GLU A 1 86 ? -6.034 -6.048 -8.856 1.00 86.38 86 GLU A CA 1
ATOM 701 C C . GLU A 1 86 ? -5.601 -6.714 -7.555 1.00 86.38 86 GLU A C 1
ATOM 703 O O . GLU A 1 86 ? -4.657 -7.502 -7.524 1.00 86.38 86 GLU A O 1
ATOM 708 N N . TRP A 1 87 ? -6.317 -6.430 -6.473 1.00 83.00 87 TRP A N 1
ATOM 709 C CA . TRP A 1 87 ? -6.092 -7.105 -5.205 1.00 83.00 87 TRP A CA 1
ATOM 710 C C . TRP A 1 87 ? -6.979 -8.351 -5.129 1.00 83.00 87 TRP A C 1
ATOM 712 O O . TRP A 1 87 ? -8.206 -8.271 -5.198 1.00 83.00 87 TRP A O 1
ATOM 722 N N . ARG A 1 88 ? -6.363 -9.526 -5.000 1.00 69.62 88 ARG A N 1
ATOM 723 C CA . ARG A 1 88 ? -7.039 -10.828 -4.872 1.00 69.62 88 ARG A CA 1
ATOM 724 C C . ARG A 1 88 ? -6.373 -11.605 -3.730 1.00 69.62 88 ARG A C 1
ATOM 726 O O . ARG A 1 88 ? -5.241 -11.308 -3.371 1.00 69.62 88 ARG A O 1
ATOM 733 N N . GLU A 1 89 ? -7.070 -12.558 -3.105 1.00 57.72 89 GLU A N 1
ATOM 734 C CA . GLU A 1 89 ? -6.401 -13.453 -2.143 1.00 57.72 89 GLU A CA 1
ATOM 735 C C . GLU A 1 89 ? -5.340 -14.256 -2.917 1.00 57.72 89 GLU A C 1
ATOM 737 O O . GLU A 1 89 ? -5.702 -15.074 -3.764 1.00 57.72 89 GLU A O 1
ATOM 742 N N . ASN A 1 90 ? -4.050 -14.009 -2.662 1.00 50.12 90 ASN A N 1
ATOM 743 C CA . ASN A 1 90 ? -3.013 -14.962 -3.047 1.00 50.12 90 ASN A CA 1
ATOM 744 C C . ASN A 1 90 ? 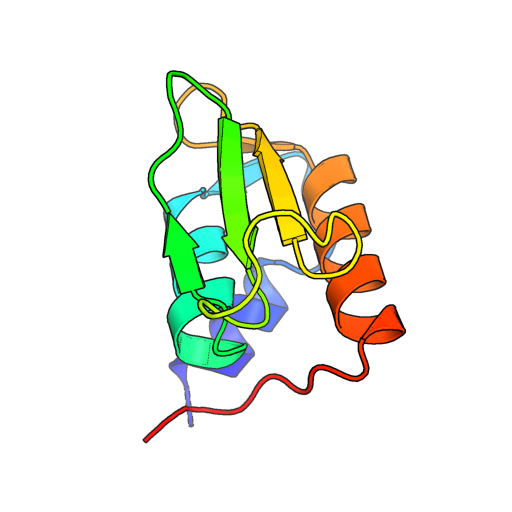-3.204 -16.193 -2.156 1.00 50.12 90 ASN A C 1
ATOM 746 O O . ASN A 1 90 ? -3.116 -16.092 -0.930 1.00 50.12 90 ASN A O 1
ATOM 750 N N . GLY A 1 91 ? -3.608 -17.298 -2.788 1.00 42.00 91 GLY A N 1
ATOM 751 C CA . GLY A 1 91 ? -3.889 -18.577 -2.134 1.00 42.00 91 GLY A CA 1
ATOM 752 C C . GLY A 1 91 ? -2.656 -19.203 -1.507 1.00 42.00 91 GLY A C 1
ATOM 753 O O . GLY A 1 91 ? -1.571 -19.092 -2.118 1.00 42.00 91 GLY A O 1
#